Protein AF-A0A1S9BRW4-F1 (afdb_monomer_lite)

Radius of gyration: 18.47 Å; chains: 1; bounding box: 42×33×45 Å

pLDDT: mean 87.25, std 8.89, range [60.53, 95.38]

Structure (mmCIF, N/CA/C/O backbone):
data_AF-A0A1S9BRW4-F1
#
_entry.id   AF-A0A1S9BRW4-F1
#
loop_
_atom_site.group_PDB
_atom_site.id
_atom_site.type_symbol
_atom_site.label_atom_id
_atom_site.label_alt_id
_atom_site.label_comp_id
_atom_site.label_asym_id
_atom_site.label_entity_id
_atom_site.label_seq_id
_atom_site.pdbx_PDB_ins_code
_atom_site.Cartn_x
_atom_site.Cartn_y
_atom_site.Cartn_z
_atom_site.occupancy
_atom_site.B_iso_or_equiv
_atom_site.auth_seq_id
_atom_site.auth_comp_id
_atom_site.auth_asym_id
_atom_site.auth_atom_id
_atom_site.pdbx_PDB_model_num
ATOM 1 N N . MET A 1 1 ? -14.536 -9.542 3.298 1.00 83.62 1 MET A N 1
ATOM 2 C CA . MET A 1 1 ? -14.709 -10.975 3.641 1.00 83.62 1 MET A CA 1
ATOM 3 C C . MET A 1 1 ? -14.087 -11.230 5.009 1.00 83.62 1 MET A C 1
ATOM 5 O O . MET A 1 1 ? -13.096 -10.581 5.314 1.00 83.62 1 MET A O 1
ATOM 9 N N . ASP A 1 2 ? -14.686 -12.092 5.834 1.00 90.56 2 ASP A N 1
ATOM 10 C CA . ASP A 1 2 ? -14.202 -12.429 7.185 1.00 90.56 2 ASP A CA 1
ATOM 11 C C . ASP A 1 2 ? -13.550 -13.814 7.175 1.00 90.56 2 ASP A C 1
ATOM 13 O O . AS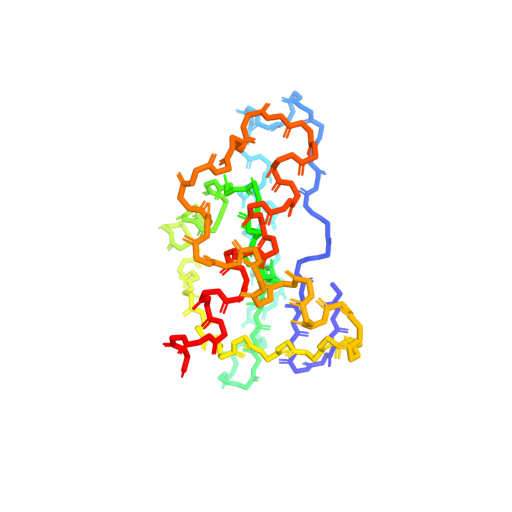P A 1 2 ? -14.167 -14.785 6.739 1.00 90.56 2 ASP A O 1
ATOM 17 N N . TYR A 1 3 ? -12.304 -13.883 7.633 1.00 91.56 3 TYR A N 1
ATOM 18 C CA . TYR A 1 3 ? -11.478 -15.088 7.656 1.00 91.56 3 TYR A CA 1
ATOM 19 C C . TYR A 1 3 ? -11.188 -15.565 9.090 1.00 91.56 3 TYR A C 1
ATOM 21 O O . TYR A 1 3 ? -10.286 -16.371 9.314 1.00 91.56 3 TYR A O 1
ATOM 29 N N . GLY A 1 4 ? -11.925 -15.059 10.084 1.00 91.50 4 GLY A N 1
ATOM 30 C CA . GLY A 1 4 ? -11.766 -15.406 11.496 1.00 91.50 4 GLY A CA 1
ATOM 31 C C . GLY A 1 4 ? -10.670 -14.590 12.181 1.00 91.50 4 GLY A C 1
ATOM 32 O O . GLY A 1 4 ? -10.967 -13.792 13.068 1.00 91.50 4 GLY A O 1
ATOM 33 N N . SER A 1 5 ? -9.413 -14.729 11.754 1.00 92.44 5 SER A N 1
ATOM 34 C CA . SER A 1 5 ? -8.295 -13.947 12.313 1.00 92.44 5 SER A CA 1
ATOM 35 C C . SER A 1 5 ? -8.153 -12.556 11.695 1.00 92.44 5 SER A C 1
ATOM 37 O O . SER A 1 5 ? -7.508 -11.687 12.272 1.00 92.44 5 SER A O 1
ATOM 39 N N . TYR A 1 6 ? -8.765 -12.311 10.538 1.00 94.19 6 TYR A N 1
ATOM 40 C CA . TYR A 1 6 ? -8.774 -10.994 9.915 1.00 94.19 6 TYR A CA 1
ATOM 41 C C . TYR A 1 6 ? -9.988 -10.786 9.017 1.00 94.19 6 TYR A C 1
ATOM 43 O O . TYR A 1 6 ? -10.631 -11.740 8.574 1.00 94.19 6 TYR A O 1
ATOM 51 N N . VAL A 1 7 ? -10.269 -9.521 8.715 1.00 93.75 7 VAL A N 1
ATOM 52 C CA . VAL A 1 7 ? -11.258 -9.113 7.714 1.00 93.75 7 VAL A CA 1
ATOM 53 C C . VAL A 1 7 ? -10.573 -8.310 6.617 1.00 93.75 7 VAL A C 1
ATOM 55 O O . VAL A 1 7 ? -9.733 -7.456 6.882 1.00 93.75 7 VAL A O 1
ATOM 58 N N . GLU A 1 8 ? -10.953 -8.574 5.374 1.00 90.75 8 GLU A N 1
ATOM 59 C CA . GLU A 1 8 ? -10.512 -7.818 4.201 1.00 90.75 8 GLU A CA 1
ATOM 60 C C . GLU A 1 8 ? -11.664 -6.966 3.650 1.00 90.75 8 GLU A C 1
ATOM 62 O O . GLU A 1 8 ? -12.790 -7.467 3.493 1.00 90.75 8 GLU A O 1
ATOM 67 N N . PHE A 1 9 ? -11.404 -5.700 3.314 1.00 87.62 9 PHE A N 1
ATOM 68 C CA . PHE A 1 9 ? -12.334 -4.896 2.521 1.00 87.62 9 PHE A CA 1
ATOM 69 C C . PHE A 1 9 ? -12.428 -5.483 1.110 1.00 87.62 9 PHE A C 1
ATOM 71 O O . PHE A 1 9 ? -11.519 -5.361 0.302 1.00 87.62 9 PHE A O 1
ATOM 78 N N . SER A 1 10 ? -13.538 -6.159 0.806 1.00 70.62 10 SER A N 1
ATOM 79 C CA . SER A 1 10 ? -13.689 -6.843 -0.482 1.00 70.62 10 SER A CA 1
ATOM 80 C C . SER A 1 10 ? -14.128 -5.900 -1.601 1.00 70.62 10 SER A C 1
ATOM 82 O O . SER A 1 10 ? -13.566 -5.940 -2.689 1.00 70.62 10 SER A O 1
ATOM 84 N N . ILE A 1 11 ? -15.144 -5.062 -1.363 1.00 68.56 11 ILE A N 1
ATOM 85 C CA . ILE A 1 11 ? -15.626 -4.054 -2.319 1.00 68.56 11 ILE A CA 1
ATOM 86 C C . ILE A 1 11 ? -16.234 -2.893 -1.527 1.00 68.56 11 ILE A C 1
ATOM 88 O O . ILE A 1 11 ? -17.247 -3.066 -0.855 1.00 68.56 11 ILE A O 1
ATOM 92 N N . LEU A 1 12 ? -15.644 -1.706 -1.652 1.00 70.50 12 LEU A N 1
ATOM 93 C CA . LEU A 1 12 ? -16.208 -0.438 -1.189 1.00 70.50 12 LEU A CA 1
ATOM 94 C C . LEU A 1 12 ? -16.556 0.394 -2.427 1.00 70.50 12 LEU A C 1
ATOM 96 O O . LEU A 1 12 ? -15.748 1.185 -2.902 1.00 70.50 12 LEU A O 1
ATOM 100 N N . ARG A 1 13 ? -17.726 0.138 -3.020 1.00 66.19 13 ARG A N 1
ATOM 101 C CA . ARG A 1 13 ? -18.237 0.915 -4.159 1.00 66.19 13 ARG A CA 1
ATOM 102 C C . ARG A 1 13 ? -19.502 1.646 -3.733 1.00 66.19 13 ARG A C 1
ATOM 104 O O . ARG A 1 13 ? -20.486 0.998 -3.383 1.00 66.19 13 ARG A O 1
ATOM 111 N N . GLY A 1 14 ? -19.464 2.973 -3.763 1.00 62.47 14 GLY A N 1
ATOM 112 C CA . GLY A 1 14 ? -20.647 3.827 -3.692 1.00 62.47 14 GLY A CA 1
ATOM 113 C C . GLY A 1 14 ? -21.108 4.263 -5.084 1.00 62.47 14 GLY A C 1
ATOM 114 O O . GLY A 1 14 ? -20.328 4.270 -6.034 1.00 62.47 14 GLY A O 1
ATOM 115 N N . GLU A 1 15 ? -22.380 4.640 -5.215 1.00 68.12 15 GLU A N 1
ATOM 116 C CA . GLU A 1 15 ? -22.847 5.400 -6.380 1.00 68.12 15 GLU A CA 1
ATOM 117 C C . GLU A 1 15 ? -22.241 6.814 -6.357 1.00 68.12 15 GLU A C 1
ATOM 119 O O . GLU A 1 15 ? -22.105 7.417 -5.288 1.00 68.12 15 GLU A O 1
ATOM 124 N N . SER A 1 16 ? -21.906 7.367 -7.528 1.00 61.66 16 SER A N 1
ATOM 125 C CA . SER A 1 16 ? -21.165 8.635 -7.665 1.00 61.66 16 SER A CA 1
ATOM 126 C C . SER A 1 16 ? -21.822 9.828 -6.957 1.00 61.66 16 SER A C 1
ATOM 128 O O . SER A 1 16 ? -21.136 10.710 -6.442 1.00 61.66 16 SER A O 1
ATOM 130 N N . ASP A 1 17 ? -23.154 9.855 -6.872 1.00 63.16 17 ASP A N 1
ATOM 131 C CA . ASP A 1 17 ? -23.889 10.927 -6.187 1.00 63.16 17 ASP A CA 1
ATOM 132 C C . ASP A 1 17 ? -23.815 10.829 -4.654 1.00 63.16 17 ASP A C 1
ATOM 134 O O . ASP A 1 17 ? -23.955 11.836 -3.951 1.00 63.16 17 ASP A O 1
ATOM 138 N N . ALA A 1 18 ? -23.540 9.639 -4.118 1.00 62.53 18 ALA A N 1
ATOM 139 C CA . ALA A 1 18 ? -23.348 9.408 -2.690 1.00 62.53 18 ALA A CA 1
ATOM 140 C C . ALA A 1 18 ? -21.896 9.651 -2.236 1.00 62.53 18 ALA A C 1
ATOM 142 O O . ALA A 1 18 ? -21.662 9.903 -1.051 1.00 62.53 18 ALA A O 1
ATOM 143 N N . GLU A 1 19 ? -20.922 9.652 -3.151 1.00 60.53 19 GLU A N 1
ATOM 144 C CA . GLU A 1 19 ? -19.515 9.951 -2.836 1.00 60.53 19 GLU A CA 1
ATOM 145 C C . GLU A 1 19 ? -19.345 11.360 -2.254 1.00 60.53 19 GLU A C 1
ATOM 147 O O . GLU A 1 19 ? -18.621 11.548 -1.275 1.00 60.53 19 GLU A O 1
ATOM 152 N N . LYS A 1 20 ? -20.112 12.335 -2.766 1.00 63.25 20 LYS A N 1
ATOM 153 C CA . LYS A 1 20 ? -20.159 13.715 -2.244 1.00 63.25 20 LYS A CA 1
ATOM 154 C C . LYS A 1 20 ? -20.667 13.807 -0.799 1.00 63.25 20 LYS A C 1
ATOM 156 O O . LYS A 1 20 ? -20.502 14.846 -0.167 1.00 63.25 20 LYS A O 1
ATOM 161 N N . LYS A 1 21 ? -21.281 12.741 -0.274 1.00 71.06 21 LYS A N 1
ATOM 162 C CA . LYS A 1 21 ? -21.797 12.644 1.101 1.00 71.06 21 LYS A CA 1
ATOM 163 C C . LYS A 1 21 ? -20.881 11.837 2.024 1.00 71.06 21 LYS A C 1
ATOM 165 O O . LYS A 1 21 ? -21.327 11.385 3.074 1.00 71.06 21 LYS A O 1
ATOM 170 N N . SER A 1 22 ? -19.620 11.626 1.642 1.00 76.00 22 SER A N 1
ATOM 171 C CA . SER A 1 22 ? -18.643 10.877 2.445 1.00 76.00 22 SER A CA 1
ATOM 172 C C . SER A 1 22 ? -19.097 9.447 2.765 1.00 76.00 22 SER A C 1
ATOM 174 O O . SER A 1 22 ? -18.789 8.915 3.832 1.00 76.00 22 SER A O 1
ATOM 176 N N . ILE A 1 23 ? -19.826 8.797 1.850 1.00 80.94 23 ILE A N 1
ATOM 177 C CA . ILE A 1 23 ? -20.391 7.464 2.098 1.00 80.94 23 ILE A CA 1
ATOM 178 C C . ILE A 1 23 ? -19.315 6.412 2.404 1.00 80.94 23 ILE A C 1
ATOM 180 O O . ILE A 1 23 ? -19.511 5.581 3.286 1.00 80.94 23 ILE A O 1
ATOM 184 N N . HIS A 1 24 ? -18.141 6.501 1.771 1.00 82.69 24 HIS A N 1
ATOM 185 C CA . HIS A 1 24 ? -17.005 5.625 2.075 1.00 82.69 24 HIS A CA 1
ATOM 186 C C . HIS A 1 24 ? -16.511 5.798 3.518 1.00 82.69 24 HIS A C 1
ATOM 188 O O . HIS A 1 24 ? -16.200 4.810 4.176 1.00 82.69 24 HIS A O 1
ATOM 194 N N . ALA A 1 25 ? -16.523 7.027 4.045 1.00 85.69 25 ALA A N 1
ATOM 195 C CA . ALA A 1 25 ? -16.183 7.299 5.440 1.00 85.69 25 ALA A CA 1
ATOM 196 C C . ALA A 1 25 ? -17.143 6.579 6.391 1.00 85.69 25 ALA A C 1
ATOM 198 O O . ALA A 1 25 ? -16.724 5.905 7.330 1.00 85.69 25 ALA A O 1
ATOM 199 N N . ALA A 1 26 ? -18.445 6.711 6.120 1.00 88.62 26 ALA A N 1
ATOM 200 C CA . ALA A 1 26 ? -19.490 6.094 6.920 1.00 88.62 26 ALA A CA 1
ATOM 201 C C . ALA A 1 26 ? -19.409 4.564 6.857 1.00 88.62 26 ALA A C 1
ATOM 203 O O . ALA A 1 26 ? -19.515 3.908 7.890 1.00 88.62 26 ALA A O 1
ATOM 204 N N . MET A 1 27 ? -19.168 3.993 5.673 1.00 89.00 27 MET A N 1
ATOM 205 C CA . MET A 1 27 ? -18.974 2.551 5.508 1.00 89.00 27 MET A CA 1
ATOM 206 C C . MET A 1 27 ? -17.796 2.050 6.345 1.00 89.00 27 MET A C 1
ATOM 208 O O . MET A 1 27 ? -17.974 1.129 7.140 1.00 89.00 27 MET A O 1
ATOM 212 N N . VAL A 1 28 ? -16.623 2.681 6.229 1.00 91.12 28 VAL A N 1
ATOM 213 C CA . VAL A 1 28 ? -15.437 2.292 7.007 1.00 91.12 28 VAL A CA 1
ATOM 214 C C . VAL A 1 28 ? -15.712 2.424 8.506 1.00 91.12 28 VAL A C 1
ATOM 216 O O . VAL A 1 28 ? -15.495 1.466 9.243 1.00 91.12 28 VAL A O 1
ATOM 219 N N . ALA A 1 29 ? -16.281 3.544 8.962 1.00 92.19 29 ALA A N 1
ATOM 220 C CA . ALA A 1 29 ? -16.620 3.749 10.371 1.00 92.19 29 ALA A CA 1
ATOM 221 C C . ALA A 1 29 ? -17.582 2.677 10.911 1.00 92.19 29 ALA A C 1
ATOM 223 O O . ALA A 1 29 ? -17.377 2.154 12.005 1.00 92.19 29 ALA A O 1
ATOM 224 N N . ARG A 1 30 ? -18.618 2.316 10.142 1.00 92.62 30 ARG A N 1
ATOM 225 C CA . ARG A 1 30 ? -19.571 1.265 10.528 1.00 92.62 30 ARG A CA 1
ATOM 226 C C . ARG A 1 30 ? -18.923 -0.114 10.566 1.00 92.62 30 ARG A C 1
ATOM 228 O O . ARG A 1 30 ? -19.249 -0.885 11.461 1.00 92.62 30 ARG A O 1
ATOM 235 N N . ILE A 1 31 ? -18.014 -0.421 9.639 1.00 92.94 31 ILE A N 1
ATOM 236 C CA . ILE A 1 31 ? -17.267 -1.684 9.661 1.00 92.94 31 ILE A CA 1
ATOM 237 C C . ILE A 1 31 ? -16.375 -1.748 10.907 1.00 92.94 31 ILE A C 1
ATOM 239 O O . ILE A 1 31 ? -16.378 -2.760 11.602 1.00 92.94 31 ILE A O 1
ATOM 243 N N . LEU A 1 32 ? -15.660 -0.667 11.230 1.00 93.94 32 LEU A N 1
ATOM 244 C CA . LEU A 1 32 ? -14.817 -0.608 12.427 1.00 93.94 32 LEU A CA 1
ATOM 245 C C . LEU A 1 32 ? -15.629 -0.773 13.718 1.00 93.94 32 LEU A C 1
ATOM 247 O O . LEU A 1 32 ? -15.231 -1.546 14.582 1.00 93.94 32 LEU A O 1
ATOM 251 N N . ASP A 1 33 ? -16.780 -0.103 13.831 1.00 94.81 33 ASP A N 1
ATOM 252 C CA . ASP A 1 33 ? -17.677 -0.246 14.987 1.00 94.81 33 ASP A CA 1
ATOM 253 C C . ASP A 1 33 ? -18.253 -1.666 15.097 1.00 94.81 33 ASP A C 1
ATOM 255 O O . ASP A 1 33 ? -18.342 -2.208 16.194 1.00 94.81 33 ASP A O 1
ATOM 259 N N . TYR A 1 34 ? -18.586 -2.305 13.969 1.00 94.62 34 TYR A N 1
ATOM 260 C CA . TYR A 1 34 ? -19.097 -3.678 13.950 1.00 94.62 34 TYR A CA 1
ATOM 261 C C . TYR A 1 34 ? -18.079 -4.703 14.474 1.00 94.62 34 TYR A C 1
ATOM 263 O O . TYR A 1 34 ? -18.454 -5.634 15.180 1.00 94.62 34 TYR A O 1
ATOM 271 N N . TYR A 1 35 ? -16.793 -4.539 14.151 1.00 94.31 35 TYR A N 1
ATOM 272 C CA . TYR A 1 35 ? -15.733 -5.465 14.572 1.00 94.31 35 TYR A CA 1
ATOM 273 C C . TYR A 1 35 ? -14.997 -5.034 15.849 1.00 94.31 35 TYR A C 1
ATOM 275 O O . TYR A 1 35 ? -14.037 -5.699 16.237 1.00 94.31 35 TYR A O 1
ATOM 283 N N . LYS A 1 36 ? -15.418 -3.953 16.519 1.00 93.81 36 LYS A N 1
ATOM 284 C CA . LYS A 1 36 ? -14.655 -3.352 17.627 1.00 93.81 36 LYS A CA 1
ATOM 285 C C . LYS A 1 36 ? -14.324 -4.331 18.754 1.00 93.81 36 LYS A C 1
ATOM 287 O O . LYS A 1 36 ? -13.207 -4.319 19.258 1.00 93.81 36 LYS A O 1
ATOM 292 N N . ASP A 1 37 ? -15.265 -5.215 19.086 1.00 95.19 37 ASP A N 1
ATOM 293 C CA . ASP A 1 37 ? -15.133 -6.169 20.191 1.00 95.19 37 ASP A CA 1
ATOM 294 C C . ASP A 1 37 ? -14.153 -7.308 19.866 1.00 95.19 37 ASP A C 1
ATOM 296 O O . ASP A 1 37 ? -13.771 -8.071 20.748 1.00 95.19 37 ASP A O 1
ATOM 300 N N . ARG A 1 38 ? -13.724 -7.424 18.602 1.00 94.62 38 ARG A N 1
ATOM 301 C CA . ARG A 1 38 ? -12.717 -8.394 18.162 1.00 94.62 38 ARG A CA 1
ATOM 302 C C . ARG A 1 38 ? -11.300 -7.842 18.181 1.00 94.62 38 ARG A C 1
ATOM 304 O O . ARG A 1 38 ? -10.385 -8.637 18.028 1.00 94.62 38 ARG A O 1
ATOM 311 N N . PHE A 1 39 ? -11.080 -6.536 18.362 1.00 91.25 39 PHE A N 1
ATOM 312 C CA . PHE A 1 39 ? -9.730 -5.962 18.427 1.00 91.25 39 PHE A CA 1
ATOM 313 C C . PHE A 1 39 ? -9.028 -6.289 19.756 1.00 91.25 39 PHE A C 1
ATOM 315 O O . PHE A 1 39 ? -8.811 -5.428 20.603 1.00 91.25 39 PHE A O 1
ATOM 322 N N . ASP A 1 40 ? -8.639 -7.550 19.910 1.00 90.19 40 ASP A N 1
ATOM 323 C CA . ASP A 1 40 ? -7.924 -8.105 21.064 1.00 90.19 40 ASP A CA 1
ATOM 324 C C . ASP A 1 40 ? -6.395 -8.176 20.863 1.00 90.19 40 ASP A C 1
ATOM 326 O O . ASP A 1 40 ? -5.663 -8.671 21.718 1.00 90.19 40 ASP A O 1
ATOM 330 N N . GLY A 1 41 ? -5.904 -7.676 19.724 1.00 88.94 41 GLY A N 1
ATOM 331 C CA . GLY A 1 41 ? -4.499 -7.726 19.312 1.00 88.94 41 GLY A CA 1
ATOM 332 C C . GLY A 1 41 ? -4.145 -8.907 18.403 1.00 88.94 41 GLY A C 1
ATOM 333 O O . GLY A 1 41 ? -3.092 -8.876 17.768 1.00 88.94 41 GLY A O 1
ATOM 334 N N . SER A 1 42 ? -5.019 -9.910 18.281 1.00 91.56 42 SER A N 1
ATOM 335 C CA . SER A 1 42 ? -4.868 -11.030 17.342 1.00 91.56 42 SER A CA 1
ATOM 336 C C . SER A 1 42 ? -5.644 -10.822 16.036 1.00 91.56 42 SER A C 1
ATOM 338 O O . SER A 1 42 ? -5.268 -11.363 14.994 1.00 91.56 42 SER A O 1
ATOM 340 N N . PHE A 1 43 ? -6.690 -9.996 16.084 1.00 95.38 43 PHE A N 1
ATOM 341 C CA . PHE A 1 43 ? -7.533 -9.654 14.946 1.00 95.38 43 PHE A CA 1
ATOM 342 C C . PHE A 1 43 ? -7.123 -8.341 14.271 1.00 95.38 43 PHE A C 1
ATOM 344 O O . PHE A 1 43 ? -6.787 -7.357 14.935 1.00 95.38 43 PHE A O 1
ATOM 351 N N . TYR A 1 44 ? -7.225 -8.287 12.942 1.00 94.25 44 TYR A N 1
ATOM 352 C CA . TYR A 1 44 ? -7.009 -7.059 12.178 1.00 94.25 44 TYR A CA 1
ATOM 353 C C . TYR A 1 44 ? -7.943 -6.933 10.974 1.00 94.25 44 TYR A C 1
ATOM 355 O O . TYR A 1 44 ? -8.499 -7.906 10.466 1.00 94.25 44 TYR A O 1
ATOM 363 N N . ILE A 1 45 ? -8.080 -5.702 10.488 1.00 94.81 45 ILE A N 1
ATOM 364 C CA . ILE A 1 45 ? -8.780 -5.389 9.243 1.00 94.81 45 ILE A CA 1
ATOM 365 C C . ILE A 1 45 ? -7.758 -4.861 8.242 1.00 94.81 45 ILE A C 1
ATOM 367 O O . ILE A 1 45 ? -6.891 -4.067 8.605 1.00 94.81 45 ILE A O 1
ATOM 371 N N . ASN A 1 46 ? -7.838 -5.307 6.991 1.00 92.81 46 ASN A N 1
ATOM 372 C CA . ASN A 1 46 ? -6.973 -4.839 5.915 1.00 92.81 46 ASN A CA 1
ATOM 373 C C . ASN A 1 46 ? -7.781 -4.445 4.669 1.00 92.81 46 ASN A C 1
ATOM 375 O O . ASN A 1 46 ? -8.860 -4.975 4.421 1.00 92.81 46 ASN A O 1
ATOM 379 N N . ASP A 1 47 ? -7.236 -3.514 3.891 1.00 90.38 47 ASP A N 1
ATOM 380 C CA . ASP A 1 47 ? -7.805 -3.015 2.628 1.00 90.38 47 ASP A CA 1
ATOM 381 C C . ASP A 1 47 ? -7.107 -3.636 1.399 1.00 90.38 47 ASP A C 1
ATOM 383 O O . ASP A 1 47 ? -7.052 -3.068 0.311 1.00 90.38 47 ASP A O 1
ATOM 387 N N . GLY A 1 48 ? -6.481 -4.800 1.578 1.00 88.06 48 GLY A N 1
ATOM 388 C CA . GLY A 1 48 ? -5.672 -5.423 0.541 1.00 88.06 48 GLY A CA 1
ATOM 389 C C . GLY A 1 48 ? -4.368 -4.669 0.246 1.00 88.06 48 GLY A C 1
ATOM 390 O O . GLY A 1 48 ? -3.759 -4.035 1.110 1.00 88.06 48 GLY A O 1
ATOM 391 N N . SER A 1 49 ? -3.883 -4.809 -0.991 1.00 86.38 49 SER A N 1
ATOM 392 C CA . SER A 1 49 ? -2.554 -4.344 -1.415 1.00 86.38 49 SER A CA 1
ATOM 393 C C . SER A 1 49 ? -2.606 -3.062 -2.240 1.00 86.38 49 SER A C 1
ATOM 395 O O . SER A 1 49 ? -3.528 -2.841 -3.024 1.00 86.38 49 SER A O 1
ATOM 397 N N . ARG A 1 50 ? -1.553 -2.240 -2.129 1.00 83.38 50 ARG A N 1
ATOM 398 C CA . ARG A 1 50 ? -1.411 -1.025 -2.941 1.00 83.38 50 ARG A CA 1
ATOM 399 C C . ARG A 1 50 ? -1.305 -1.375 -4.431 1.00 83.38 50 ARG A C 1
ATOM 401 O O . ARG A 1 50 ? -0.401 -2.124 -4.808 1.00 83.38 50 ARG A O 1
ATOM 408 N N . PRO A 1 51 ? -2.167 -0.820 -5.297 1.00 83.44 51 PRO A N 1
ATOM 409 C CA . PRO A 1 51 ? -2.034 -0.997 -6.738 1.00 83.44 51 PRO A CA 1
ATOM 410 C C . PRO A 1 51 ? -0.752 -0.331 -7.264 1.00 83.44 51 PRO A C 1
ATOM 412 O O . PRO A 1 51 ? -0.430 0.796 -6.902 1.00 83.44 51 PRO A O 1
ATOM 415 N N . ILE A 1 52 ? -0.046 -1.008 -8.176 1.00 85.19 52 ILE A N 1
ATOM 416 C CA . ILE A 1 52 ? 1.201 -0.500 -8.787 1.00 85.19 52 ILE A CA 1
ATOM 417 C C . ILE A 1 52 ? 0.939 0.523 -9.906 1.00 85.19 52 ILE A C 1
ATOM 419 O O . ILE A 1 52 ? 1.758 1.404 -10.142 1.00 85.19 52 ILE A O 1
ATOM 423 N N . ARG A 1 53 ? -0.184 0.400 -10.631 1.00 78.19 53 ARG A N 1
ATOM 424 C CA . ARG A 1 53 ? -0.487 1.217 -11.829 1.00 78.19 53 ARG A CA 1
ATOM 425 C C . ARG A 1 53 ? -1.428 2.394 -11.575 1.00 78.19 53 ARG A C 1
ATOM 427 O O . ARG A 1 53 ? -1.370 3.374 -12.307 1.00 78.19 53 ARG A O 1
ATOM 434 N N . HIS A 1 54 ? -2.294 2.293 -10.574 1.00 70.38 54 HIS A N 1
ATOM 435 C CA . HIS A 1 54 ? -3.288 3.314 -10.250 1.00 70.38 54 HIS A CA 1
ATOM 436 C C . HIS A 1 54 ? -3.190 3.634 -8.770 1.00 70.38 54 HIS A C 1
ATOM 438 O O . HIS A 1 54 ? -3.957 3.099 -7.978 1.00 70.38 54 HIS A O 1
ATOM 444 N N . GLU A 1 55 ? -2.218 4.458 -8.389 1.00 66.94 55 GLU A N 1
ATOM 445 C CA . GLU A 1 5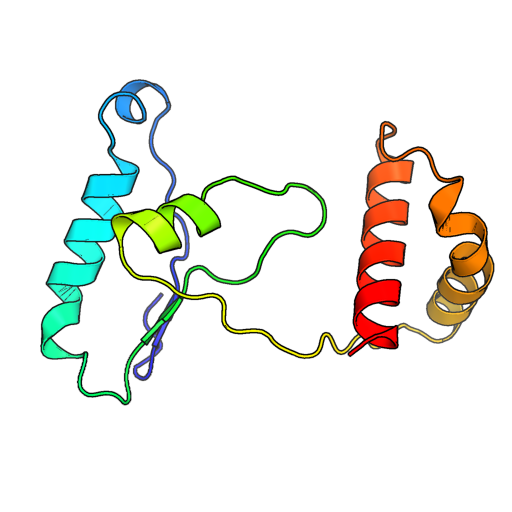5 ? -2.143 4.928 -7.010 1.00 66.94 55 GLU A CA 1
ATOM 446 C C . GLU A 1 55 ? -3.400 5.747 -6.703 1.00 66.94 55 GLU A C 1
ATOM 448 O O . GLU A 1 55 ? -3.673 6.763 -7.341 1.00 66.94 55 GLU A O 1
ATOM 453 N N . THR A 1 56 ? -4.201 5.269 -5.755 1.00 74.31 56 THR A N 1
ATOM 454 C CA . THR A 1 56 ? -5.357 5.999 -5.245 1.00 74.31 56 THR A CA 1
ATOM 455 C C . THR A 1 56 ? -4.981 6.647 -3.918 1.00 74.31 56 THR A C 1
ATOM 457 O O . THR A 1 56 ? -4.206 6.091 -3.139 1.00 74.31 56 THR A O 1
ATOM 460 N N . ALA A 1 57 ? -5.581 7.797 -3.615 1.00 81.25 57 ALA A N 1
ATOM 461 C CA . ALA A 1 57 ? -5.442 8.451 -2.311 1.00 81.25 57 ALA A CA 1
ATOM 462 C C . ALA A 1 57 ? -6.201 7.715 -1.183 1.00 81.25 57 ALA A C 1
ATOM 464 O O . ALA A 1 57 ? -6.316 8.229 -0.073 1.00 81.25 57 ALA A O 1
ATOM 465 N N . PHE A 1 58 ? -6.761 6.530 -1.457 1.00 83.69 58 PHE A N 1
ATOM 466 C CA . PHE A 1 58 ? -7.626 5.817 -0.521 1.00 83.69 58 PHE A CA 1
ATOM 467 C C . PHE A 1 58 ? -6.853 5.254 0.675 1.00 83.69 58 PHE A C 1
ATOM 469 O O . PHE A 1 58 ? -7.311 5.362 1.807 1.00 83.69 58 PHE A O 1
ATOM 476 N N . GLN A 1 59 ? -5.644 4.737 0.451 1.00 86.50 59 GLN A N 1
ATOM 477 C CA . GLN A 1 59 ? -4.801 4.258 1.550 1.00 86.50 59 GLN A CA 1
ATOM 478 C C . GLN A 1 59 ? -4.375 5.406 2.469 1.00 86.50 59 GLN A C 1
ATOM 480 O O . GLN A 1 59 ? -4.504 5.291 3.684 1.00 86.50 59 GLN A O 1
ATOM 485 N N . ASP A 1 60 ? -3.980 6.547 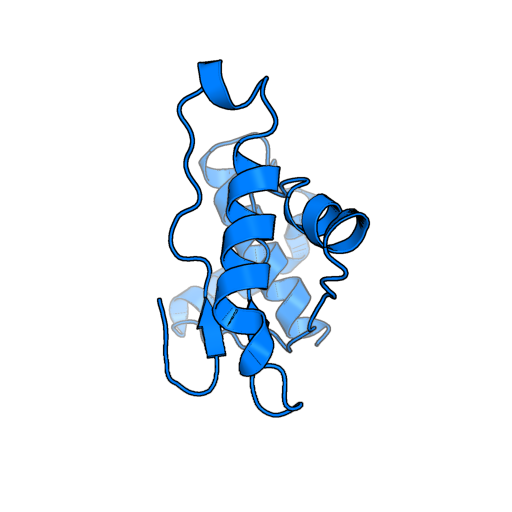1.898 1.00 88.69 60 ASP A N 1
ATOM 486 C CA . ASP A 1 60 ? -3.618 7.732 2.685 1.00 88.69 60 ASP A CA 1
ATOM 487 C C . ASP A 1 60 ? -4.835 8.285 3.455 1.00 88.69 60 ASP A C 1
ATOM 489 O O . ASP A 1 60 ? -4.713 8.777 4.578 1.00 88.69 60 ASP A O 1
ATOM 493 N N . TYR A 1 61 ? -6.033 8.166 2.876 1.00 89.06 61 TYR A N 1
ATOM 494 C CA . TYR A 1 61 ? -7.297 8.483 3.536 1.00 89.06 61 TYR A CA 1
ATOM 495 C C . TYR A 1 61 ? -7.568 7.564 4.742 1.00 89.06 61 TYR A C 1
ATOM 497 O O . TYR A 1 61 ? -7.901 8.057 5.822 1.00 89.06 61 TYR A O 1
ATOM 505 N N . LEU A 1 62 ? -7.369 6.249 4.599 1.00 91.88 62 LEU A N 1
ATOM 506 C CA . LEU A 1 62 ? -7.495 5.296 5.706 1.00 91.88 62 LEU A CA 1
ATOM 507 C C . LEU A 1 62 ? -6.477 5.565 6.822 1.00 91.88 62 LEU A C 1
ATOM 509 O O . LEU A 1 62 ? -6.841 5.549 7.999 1.00 91.88 62 LEU A O 1
ATOM 513 N N . GLU A 1 63 ? -5.222 5.854 6.471 1.00 93.06 63 GLU A N 1
ATOM 514 C CA . GLU A 1 63 ? -4.179 6.202 7.445 1.00 93.06 63 GLU A CA 1
ATOM 515 C C . GLU A 1 63 ? -4.551 7.470 8.225 1.00 93.06 63 GLU A C 1
ATOM 517 O O . GLU A 1 63 ? -4.487 7.492 9.454 1.00 93.06 63 GLU A O 1
ATOM 522 N N . LYS A 1 64 ? -5.010 8.512 7.522 1.00 92.88 64 LYS A N 1
ATOM 523 C CA . LYS A 1 64 ? -5.316 9.816 8.121 1.00 92.88 64 LYS A CA 1
ATOM 524 C C . LYS A 1 64 ? -6.548 9.810 9.026 1.00 92.88 64 LYS A C 1
ATOM 526 O O . LYS A 1 64 ? -6.537 10.489 10.050 1.00 92.88 64 LYS A O 1
ATOM 531 N N . TYR A 1 65 ? -7.622 9.126 8.630 1.00 92.19 65 TYR A N 1
ATOM 532 C CA . TYR A 1 65 ? -8.928 9.253 9.293 1.00 92.19 65 TYR A CA 1
ATOM 533 C C . TYR A 1 65 ? -9.330 8.039 10.132 1.00 92.19 65 TYR A C 1
ATOM 535 O O . TYR A 1 65 ? -10.182 8.174 11.006 1.00 92.19 65 TYR A O 1
ATOM 543 N N . PHE A 1 66 ? -8.729 6.872 9.891 1.00 93.12 66 PHE A N 1
ATOM 544 C CA . PHE A 1 66 ? -9.126 5.610 10.524 1.00 93.12 66 PHE A CA 1
ATOM 545 C C . PHE A 1 66 ? -7.973 4.891 11.228 1.00 93.12 66 PHE A C 1
ATOM 547 O O . PHE A 1 66 ? -8.132 3.746 11.646 1.00 93.12 66 PHE A O 1
ATOM 554 N N . CYS A 1 67 ? -6.821 5.556 11.370 1.00 91.62 67 CYS A N 1
ATOM 555 C CA . CYS A 1 67 ? -5.631 5.028 12.043 1.00 91.62 67 CYS A CA 1
ATOM 556 C C . CYS A 1 67 ? -5.114 3.712 11.441 1.00 91.62 67 CYS A C 1
ATOM 558 O O . CYS A 1 67 ? -4.473 2.914 12.129 1.00 91.62 67 CYS A O 1
ATOM 560 N N . PHE A 1 68 ? -5.377 3.477 10.152 1.00 94.50 68 PHE A N 1
ATOM 561 C CA . PHE A 1 68 ? -4.723 2.391 9.433 1.00 94.50 68 PHE A CA 1
ATOM 562 C C . PHE A 1 68 ? -3.223 2.677 9.346 1.00 94.50 68 PHE A C 1
ATOM 564 O O . PHE A 1 68 ? -2.767 3.812 9.480 1.00 94.50 68 PHE A O 1
ATOM 571 N N . ARG A 1 69 ? -2.443 1.628 9.102 1.00 93.75 69 ARG A N 1
ATOM 572 C CA . ARG A 1 69 ? -1.008 1.736 8.848 1.00 93.75 69 ARG A CA 1
ATOM 573 C C . ARG A 1 69 ? -0.626 0.869 7.664 1.00 93.75 69 ARG A C 1
ATOM 575 O O . ARG A 1 69 ? -1.197 -0.204 7.466 1.00 93.75 69 ARG A O 1
ATOM 582 N N . LYS A 1 70 ? 0.405 1.282 6.935 1.00 91.31 70 LYS A N 1
ATOM 583 C CA . LYS A 1 70 ? 1.043 0.428 5.930 1.00 91.31 70 LYS A CA 1
ATOM 584 C C . LYS A 1 70 ? 1.729 -0.763 6.614 1.00 91.31 70 LYS A C 1
ATOM 586 O O . LYS A 1 70 ? 2.535 -0.601 7.532 1.00 91.31 70 LYS A O 1
ATOM 591 N N . ALA A 1 71 ? 1.396 -1.970 6.168 1.00 91.38 71 ALA A N 1
ATOM 592 C CA . ALA A 1 71 ? 2.111 -3.196 6.503 1.00 91.38 71 ALA A CA 1
ATOM 593 C C . ALA A 1 71 ? 2.978 -3.576 5.299 1.00 91.38 71 ALA A C 1
ATOM 595 O O . ALA A 1 71 ? 2.475 -4.067 4.291 1.00 91.38 71 ALA A O 1
ATOM 596 N N . TYR A 1 72 ? 4.271 -3.261 5.376 1.00 88.62 72 TYR A N 1
ATOM 597 C CA . TYR A 1 72 ? 5.205 -3.518 4.284 1.00 88.62 72 TYR A CA 1
ATOM 598 C C . TYR A 1 72 ? 5.558 -5.005 4.215 1.00 88.62 72 TYR A C 1
ATOM 600 O O . TYR A 1 72 ? 5.889 -5.617 5.228 1.00 88.62 72 TYR A O 1
ATOM 608 N N . CYS A 1 73 ? 5.514 -5.557 3.005 1.00 88.44 73 CYS A N 1
ATOM 609 C CA . CYS A 1 73 ? 5.865 -6.941 2.708 1.00 88.44 73 CYS A CA 1
ATOM 610 C C . CYS A 1 73 ? 6.930 -6.975 1.609 1.00 88.44 73 CYS A C 1
ATOM 612 O O . CYS A 1 73 ? 6.938 -6.118 0.724 1.00 88.44 73 CYS A O 1
ATOM 614 N N . CYS A 1 74 ? 7.777 -8.002 1.624 1.00 89.44 74 CYS A N 1
ATOM 615 C CA . CYS A 1 74 ? 8.680 -8.287 0.514 1.00 89.44 74 CYS A CA 1
ATOM 616 C C . CYS A 1 74 ? 7.874 -8.864 -0.654 1.00 89.44 74 CYS A C 1
ATOM 618 O O . CYS A 1 74 ? 7.169 -9.868 -0.510 1.00 89.44 74 CYS A O 1
ATOM 620 N N . LEU A 1 75 ? 7.976 -8.235 -1.822 1.00 91.19 75 LEU A N 1
ATOM 621 C CA . LEU A 1 75 ? 7.301 -8.715 -3.021 1.00 91.19 75 LEU A CA 1
ATOM 622 C C . LEU A 1 75 ? 8.099 -9.879 -3.619 1.00 91.19 75 LEU A C 1
ATOM 624 O O . LEU A 1 75 ? 9.202 -9.682 -4.114 1.00 91.19 75 LEU A O 1
ATOM 628 N N . ASN A 1 76 ? 7.530 -11.085 -3.600 1.00 91.50 76 ASN A N 1
ATOM 629 C CA . ASN A 1 76 ? 8.151 -12.278 -4.175 1.00 91.50 76 ASN A CA 1
ATOM 630 C C . ASN A 1 76 ? 7.506 -12.631 -5.520 1.00 91.50 76 ASN A C 1
ATOM 632 O O . ASN A 1 76 ? 6.378 -13.127 -5.560 1.00 91.50 76 ASN A O 1
ATOM 636 N N . ILE A 1 77 ? 8.227 -12.405 -6.619 1.00 91.75 77 ILE A N 1
ATOM 637 C CA . ILE A 1 77 ? 7.740 -12.691 -7.972 1.00 91.75 77 ILE A CA 1
ATOM 638 C C . ILE A 1 77 ? 8.507 -13.868 -8.553 1.00 91.75 77 ILE A C 1
ATOM 640 O O . ILE A 1 77 ? 9.730 -13.844 -8.668 1.00 91.75 77 ILE A O 1
ATOM 644 N N . LYS A 1 78 ? 7.770 -14.890 -8.987 1.00 93.31 78 LYS A N 1
ATOM 645 C CA . LYS A 1 78 ? 8.320 -16.007 -9.755 1.00 93.31 78 LYS A CA 1
ATOM 646 C C . LYS A 1 78 ? 7.808 -15.930 -11.182 1.00 93.31 78 LYS A C 1
ATOM 648 O O . LYS A 1 78 ? 6.636 -16.188 -11.442 1.00 93.31 78 LYS A O 1
ATOM 653 N N . TYR A 1 79 ? 8.696 -15.579 -12.105 1.00 94.19 79 TYR A N 1
ATOM 654 C CA . TYR A 1 79 ? 8.386 -15.604 -13.529 1.00 94.19 79 TYR A CA 1
ATOM 655 C C . TYR A 1 79 ? 8.594 -16.997 -14.114 1.00 94.19 79 TYR A C 1
ATOM 657 O O . TYR A 1 79 ? 9.471 -17.748 -13.685 1.00 94.19 79 TYR A O 1
ATOM 665 N N . ARG A 1 80 ? 7.834 -17.299 -15.167 1.00 95.12 80 ARG A N 1
ATOM 666 C CA . ARG A 1 80 ? 8.169 -18.389 -16.087 1.00 95.12 80 ARG A CA 1
ATOM 667 C C . ARG A 1 80 ? 9.526 -18.098 -16.741 1.00 95.12 80 ARG A C 1
ATOM 669 O O . ARG A 1 80 ? 9.839 -16.935 -16.990 1.00 95.12 80 ARG A O 1
ATOM 676 N N . SER A 1 81 ? 10.332 -19.130 -16.995 1.00 92.00 81 SER A N 1
ATOM 677 C CA . SER A 1 81 ? 11.742 -18.986 -17.398 1.00 92.00 81 SER A CA 1
ATOM 678 C C . SER A 1 81 ? 11.958 -18.071 -18.610 1.00 92.00 81 SER A C 1
ATOM 680 O O . SER A 1 81 ? 12.828 -17.206 -18.585 1.00 92.00 81 SER A O 1
ATOM 682 N N . ASP A 1 82 ? 11.139 -18.223 -19.647 1.00 95.06 82 ASP A N 1
ATOM 683 C CA . ASP A 1 82 ? 11.140 -17.397 -20.859 1.00 95.06 82 ASP A CA 1
ATOM 684 C C . ASP A 1 82 ? 10.767 -15.935 -20.570 1.00 95.06 82 ASP A C 1
ATOM 686 O O . ASP A 1 82 ? 11.447 -15.005 -21.002 1.00 95.06 82 ASP A O 1
ATOM 690 N N . PHE A 1 83 ? 9.727 -15.718 -19.770 1.00 94.44 83 PHE A N 1
ATOM 691 C CA . PHE A 1 83 ? 9.271 -14.385 -19.400 1.00 94.44 83 PHE A CA 1
ATOM 692 C C . PHE A 1 83 ? 10.272 -13.661 -18.490 1.00 94.44 83 PHE A C 1
ATOM 694 O O . PHE A 1 83 ? 10.491 -12.460 -18.637 1.00 94.44 83 PHE A O 1
ATOM 701 N N . GLY A 1 84 ? 10.945 -14.388 -17.595 1.00 93.56 84 GLY A N 1
ATOM 702 C CA . GLY A 1 84 ? 11.998 -13.838 -16.744 1.00 93.56 84 GLY A CA 1
ATOM 703 C C . GLY A 1 84 ? 13.176 -13.274 -17.546 1.00 93.56 84 GLY A C 1
ATOM 704 O O . GLY A 1 84 ? 13.743 -12.248 -17.164 1.00 93.56 84 GLY A O 1
ATOM 705 N N . ILE A 1 85 ? 13.512 -13.889 -18.687 1.00 94.00 85 ILE A N 1
ATOM 706 C CA . ILE A 1 85 ? 14.525 -13.359 -19.613 1.00 94.00 85 ILE A CA 1
ATOM 707 C C . ILE A 1 85 ? 14.045 -12.034 -20.213 1.00 94.00 85 ILE A C 1
ATOM 709 O O . ILE A 1 85 ? 14.784 -11.051 -20.167 1.00 94.00 85 ILE A O 1
ATOM 713 N N . ILE A 1 86 ? 12.801 -11.979 -20.702 1.00 94.12 86 ILE A N 1
ATOM 714 C CA . ILE A 1 86 ? 12.202 -10.763 -21.279 1.00 94.12 86 ILE A CA 1
ATOM 715 C C . ILE A 1 86 ? 12.242 -9.612 -20.263 1.00 94.12 86 ILE A C 1
ATOM 717 O O . ILE A 1 86 ? 12.756 -8.534 -20.565 1.00 94.12 86 ILE A O 1
ATOM 721 N N . VAL A 1 87 ? 11.780 -9.846 -19.030 1.00 95.06 87 VAL A N 1
ATOM 722 C CA . VAL A 1 87 ? 11.799 -8.837 -17.957 1.00 95.06 87 VAL A CA 1
ATOM 723 C C . VAL A 1 87 ? 13.222 -8.351 -17.685 1.00 95.06 87 VAL A C 1
ATOM 725 O O . VAL A 1 87 ? 13.455 -7.146 -17.599 1.00 95.06 87 VAL A O 1
ATOM 728 N N . ARG A 1 88 ? 14.200 -9.262 -17.607 1.00 92.75 88 ARG A N 1
ATOM 729 C CA . ARG A 1 88 ? 15.599 -8.914 -17.325 1.00 92.75 88 ARG A CA 1
ATOM 730 C C . A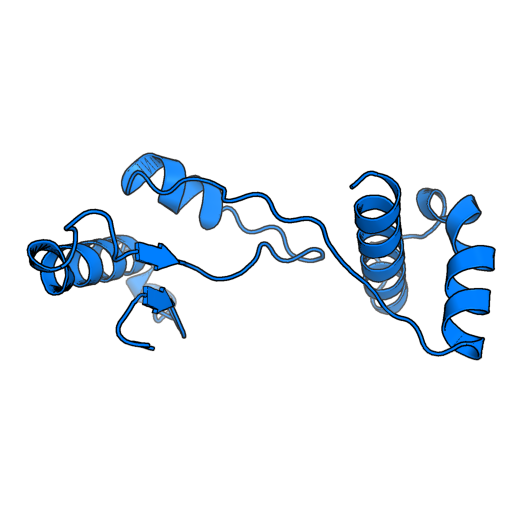RG A 1 88 ? 16.237 -8.078 -18.436 1.00 92.75 88 ARG A C 1
ATOM 732 O O . ARG A 1 88 ? 16.982 -7.155 -18.116 1.00 92.75 88 ARG A O 1
ATOM 739 N N . VAL A 1 89 ? 15.928 -8.372 -19.701 1.00 93.75 89 VAL A N 1
ATOM 740 C CA . VAL A 1 89 ? 16.401 -7.601 -20.864 1.00 93.75 89 VAL A CA 1
ATOM 741 C C . VAL A 1 89 ? 15.771 -6.208 -20.899 1.00 93.75 89 VAL A C 1
ATOM 743 O O . VAL A 1 89 ? 16.464 -5.234 -21.182 1.00 93.75 89 VAL A O 1
ATOM 746 N N . HIS A 1 90 ? 14.483 -6.082 -20.565 1.00 91.62 90 HIS A N 1
ATOM 747 C CA . HIS A 1 90 ? 13.789 -4.790 -20.564 1.00 91.62 90 HIS A CA 1
ATOM 748 C C . HIS A 1 90 ? 14.055 -3.933 -19.315 1.00 91.62 90 HIS A C 1
ATOM 750 O O . HIS A 1 90 ? 13.958 -2.708 -19.384 1.00 91.62 90 HIS A O 1
ATOM 756 N N . TYR A 1 91 ? 14.440 -4.534 -18.187 1.00 94.44 91 TYR A N 1
ATOM 757 C CA . TYR A 1 91 ? 14.730 -3.833 -16.931 1.00 94.44 91 TYR A CA 1
ATOM 758 C C . TYR A 1 91 ? 15.723 -2.652 -17.021 1.00 94.44 91 TYR A C 1
ATOM 760 O O . TYR A 1 91 ? 15.428 -1.597 -16.446 1.00 94.44 91 TYR A O 1
ATOM 768 N N . PRO A 1 92 ? 16.881 -2.737 -17.714 1.00 93.19 92 PRO A N 1
ATOM 769 C CA . PRO A 1 92 ? 17.774 -1.582 -17.865 1.00 93.19 92 PRO A CA 1
ATOM 770 C C . PRO A 1 92 ? 17.101 -0.406 -18.588 1.00 93.19 92 PRO A C 1
ATOM 772 O O . PRO A 1 92 ? 17.367 0.751 -18.265 1.00 93.19 92 PRO A O 1
ATOM 775 N N . PHE A 1 93 ? 16.163 -0.683 -19.495 1.00 92.00 93 PHE A N 1
ATOM 776 C CA . PHE A 1 93 ? 15.430 0.331 -20.252 1.00 92.00 93 PHE A CA 1
ATOM 777 C C . PHE A 1 93 ? 14.196 0.873 -19.519 1.00 92.00 93 PHE A C 1
ATOM 779 O O . PHE A 1 93 ? 13.494 1.713 -20.078 1.00 92.00 93 PHE A O 1
ATOM 786 N N . ARG A 1 94 ? 13.941 0.468 -18.264 1.00 89.81 94 ARG A N 1
ATOM 787 C CA . ARG A 1 94 ? 12.713 0.818 -17.520 1.00 89.81 94 ARG A CA 1
ATOM 788 C C . ARG A 1 94 ? 12.386 2.312 -17.476 1.00 89.81 94 ARG A C 1
ATOM 790 O O . ARG A 1 94 ? 11.221 2.676 -17.520 1.00 89.81 94 ARG A O 1
ATOM 797 N N . LYS A 1 95 ? 13.405 3.178 -17.440 1.00 87.50 95 LYS A N 1
ATOM 798 C CA . LYS A 1 95 ? 13.238 4.643 -17.401 1.00 87.50 95 LYS A CA 1
ATOM 799 C C . LYS A 1 95 ? 12.825 5.262 -18.744 1.00 87.50 95 LYS A C 1
ATOM 801 O O . LYS A 1 95 ? 12.391 6.404 -18.763 1.00 87.50 95 LYS A O 1
ATOM 806 N N . HIS A 1 96 ? 12.967 4.532 -19.850 1.00 87.56 96 HIS A N 1
ATOM 807 C CA . HIS A 1 96 ? 12.670 5.012 -21.204 1.00 87.56 96 HIS A CA 1
ATOM 808 C C . HIS A 1 96 ? 11.284 4.573 -21.701 1.00 87.56 96 HIS A C 1
ATOM 810 O O . HIS A 1 96 ? 10.888 4.914 -22.814 1.00 87.56 96 HIS A O 1
ATOM 816 N N . ILE A 1 97 ? 10.543 3.798 -20.903 1.00 86.06 97 ILE A N 1
ATOM 817 C CA . ILE A 1 97 ? 9.221 3.298 -21.278 1.00 86.06 97 ILE A CA 1
ATOM 818 C C . ILE A 1 97 ? 8.160 4.340 -20.930 1.00 86.06 97 ILE A C 1
ATOM 820 O O . ILE A 1 97 ? 8.003 4.740 -19.779 1.00 86.06 97 ILE A O 1
ATOM 824 N N . LYS A 1 98 ? 7.404 4.736 -21.953 1.00 82.81 98 LYS A N 1
ATOM 825 C CA . LYS A 1 98 ? 6.287 5.678 -21.872 1.00 82.81 98 LYS A CA 1
ATOM 826 C C . LYS A 1 98 ? 5.079 5.047 -21.183 1.00 82.81 98 LYS A C 1
ATOM 828 O O . LYS A 1 98 ? 4.337 4.275 -21.801 1.00 82.81 98 LYS A O 1
ATOM 833 N N . ALA A 1 99 ? 4.885 5.368 -19.907 1.00 80.31 99 ALA A N 1
ATOM 834 C CA . ALA A 1 99 ? 3.772 4.866 -19.103 1.00 80.31 99 ALA A CA 1
ATOM 835 C C . ALA A 1 99 ? 2.409 5.434 -19.542 1.00 80.31 99 ALA A C 1
ATOM 837 O O . ALA A 1 99 ? 1.379 4.892 -19.160 1.00 80.31 99 ALA A O 1
ATOM 838 N N . GLU A 1 100 ? 2.394 6.479 -20.369 1.00 79.62 100 GLU A N 1
ATOM 839 C CA . GLU A 1 100 ? 1.184 7.104 -20.912 1.00 79.62 100 GLU A CA 1
ATOM 840 C C . GLU A 1 100 ? 0.468 6.269 -21.990 1.00 79.62 100 GLU A C 1
ATOM 842 O O . GLU A 1 100 ? -0.678 6.548 -22.334 1.00 79.62 100 GLU A O 1
ATOM 847 N N . THR A 1 101 ? 1.111 5.224 -22.523 1.00 84.62 101 THR A N 1
ATOM 848 C CA . THR A 1 101 ? 0.485 4.311 -23.495 1.00 84.62 101 THR A CA 1
ATOM 849 C C . THR A 1 101 ? -0.143 3.104 -22.796 1.00 84.62 101 THR A C 1
ATOM 851 O O . THR A 1 101 ? 0.351 2.655 -21.763 1.00 84.62 101 THR A O 1
ATOM 854 N N . GLY A 1 102 ? -1.202 2.519 -23.372 1.00 84.31 102 GLY A N 1
ATOM 855 C CA . GLY A 1 102 ? -1.876 1.348 -22.790 1.00 84.31 102 GLY A CA 1
ATOM 856 C C . GLY A 1 102 ? -0.903 0.209 -22.459 1.00 84.31 102 GLY A C 1
ATOM 857 O O . GLY A 1 102 ? -0.778 -0.182 -21.298 1.00 84.31 102 GLY A O 1
ATOM 858 N N . ILE A 1 103 ? -0.133 -0.241 -23.454 1.00 87.38 103 ILE A N 1
ATOM 859 C CA . ILE A 1 103 ? 0.883 -1.295 -23.294 1.00 87.38 103 ILE A CA 1
ATOM 860 C C . ILE A 1 103 ? 2.056 -0.812 -22.427 1.00 87.38 103 ILE A C 1
ATOM 862 O O . ILE A 1 103 ? 2.504 -1.533 -21.536 1.00 87.38 103 ILE A O 1
ATOM 866 N N 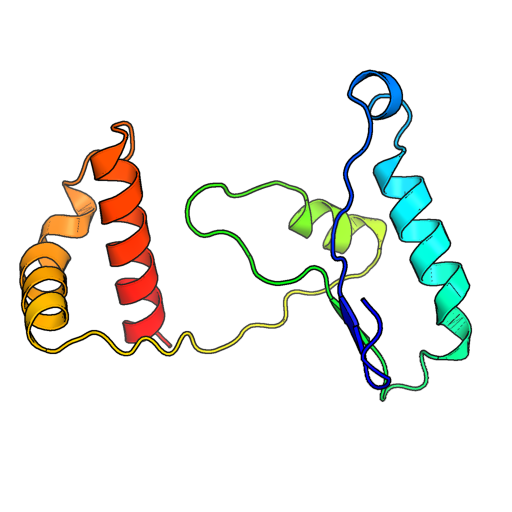. GLY A 1 104 ? 2.539 0.417 -22.629 1.00 88.06 104 GLY A N 1
ATOM 867 C CA . GLY A 1 104 ? 3.663 0.956 -21.862 1.00 88.06 104 GLY A CA 1
ATOM 868 C C . GLY A 1 104 ? 3.373 1.068 -20.365 1.00 88.06 104 GLY A C 1
ATOM 869 O O . GLY A 1 104 ? 4.248 0.772 -19.557 1.00 88.06 104 GLY A O 1
ATOM 870 N N . SER A 1 105 ? 2.133 1.374 -19.974 1.00 88.12 105 SER A N 1
ATOM 871 C CA . SER A 1 105 ? 1.701 1.369 -18.570 1.00 88.12 105 SER A CA 1
ATOM 872 C C . SER A 1 105 ? 1.743 -0.031 -17.939 1.00 88.12 105 SER A C 1
ATOM 874 O O . SER A 1 105 ? 2.066 -0.172 -16.759 1.00 88.12 105 SER A O 1
ATOM 876 N N . GLN A 1 106 ? 1.443 -1.084 -18.710 1.00 89.88 106 GLN A N 1
ATOM 877 C CA . GLN A 1 106 ? 1.527 -2.470 -18.243 1.00 89.88 106 GLN A CA 1
ATOM 878 C C . GLN A 1 106 ? 2.983 -2.899 -18.078 1.00 89.88 106 GLN A C 1
ATOM 880 O O . GLN A 1 106 ? 3.348 -3.429 -17.029 1.00 89.88 106 GLN A O 1
ATOM 885 N N . ILE A 1 107 ? 3.820 -2.619 -19.084 1.00 91.38 107 ILE A N 1
ATOM 886 C CA . ILE A 1 107 ? 5.254 -2.924 -19.041 1.00 91.38 107 ILE A CA 1
ATOM 887 C C . ILE A 1 107 ? 5.913 -2.173 -17.880 1.00 91.38 107 ILE A C 1
ATOM 889 O O . ILE A 1 107 ? 6.627 -2.782 -17.090 1.00 91.38 107 ILE A O 1
ATOM 893 N N . SER A 1 108 ? 5.630 -0.877 -17.725 1.00 91.75 108 SER A N 1
ATOM 8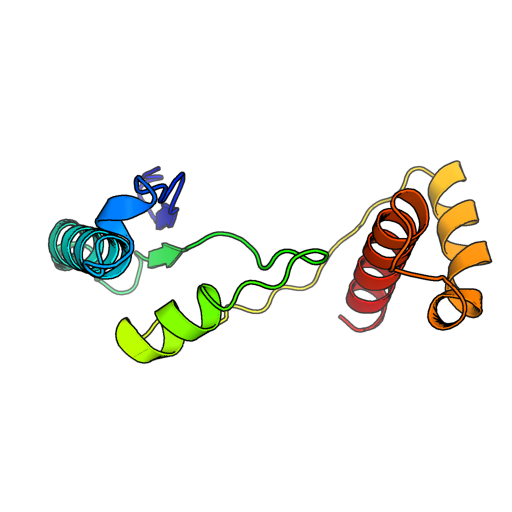94 C CA . SER A 1 108 ? 6.135 -0.070 -16.610 1.00 91.75 108 SER A CA 1
ATOM 895 C C . SER A 1 108 ? 5.719 -0.655 -15.257 1.00 91.75 108 SER A C 1
ATOM 897 O O . SER A 1 108 ? 6.557 -0.802 -14.371 1.00 91.75 108 SER A O 1
ATOM 899 N N . GLY A 1 109 ? 4.467 -1.110 -15.123 1.00 91.81 109 GLY A N 1
ATOM 900 C CA . GLY A 1 109 ? 4.001 -1.813 -13.927 1.00 91.81 109 GLY A CA 1
ATOM 901 C C . GLY A 1 109 ? 4.794 -3.091 -13.626 1.00 91.81 109 GLY A C 1
ATOM 902 O O . GLY A 1 109 ? 5.222 -3.288 -12.492 1.00 91.81 109 GLY A O 1
ATOM 903 N N . ILE A 1 110 ? 5.051 -3.932 -14.634 1.00 93.75 110 ILE A N 1
ATOM 904 C CA . ILE A 1 110 ? 5.858 -5.157 -14.478 1.00 93.75 110 ILE A CA 1
ATOM 905 C C . ILE A 1 110 ? 7.291 -4.823 -14.058 1.00 93.75 110 ILE A C 1
ATOM 907 O O . ILE A 1 110 ? 7.811 -5.407 -13.111 1.00 93.75 110 ILE A O 1
ATOM 911 N N . LEU A 1 111 ? 7.922 -3.847 -14.712 1.00 93.88 111 LEU A N 1
ATOM 912 C CA . LEU A 1 111 ? 9.284 -3.433 -14.374 1.00 93.88 111 LEU A CA 1
ATOM 913 C C . LEU A 1 111 ? 9.367 -2.758 -12.999 1.00 93.88 111 LEU A C 1
ATOM 915 O O . LEU A 1 111 ? 10.398 -2.860 -12.336 1.00 93.88 111 LEU A O 1
ATOM 919 N N . LYS A 1 112 ? 8.291 -2.105 -12.545 1.00 92.62 112 LYS A N 1
ATOM 920 C CA . LYS A 1 112 ? 8.204 -1.551 -11.192 1.00 92.62 112 LYS A CA 1
ATOM 921 C C . LYS A 1 112 ? 8.097 -2.648 -10.138 1.00 92.62 112 LYS A C 1
ATOM 923 O O . LYS A 1 112 ? 8.768 -2.569 -9.115 1.00 92.62 112 LYS A O 1
ATOM 928 N N . MET A 1 113 ? 7.298 -3.680 -10.398 1.00 92.94 113 MET A N 1
ATOM 929 C CA . MET A 1 113 ? 7.230 -4.867 -9.544 1.00 92.94 113 MET A CA 1
ATOM 930 C C . MET A 1 113 ? 8.592 -5.580 -9.466 1.00 92.94 113 MET A C 1
ATOM 932 O O . MET A 1 113 ? 9.038 -5.930 -8.376 1.00 92.94 113 MET A O 1
ATOM 936 N N . GLU A 1 114 ? 9.297 -5.709 -10.593 1.00 94.75 114 GLU A N 1
ATOM 937 C CA . GLU A 1 114 ? 10.673 -6.226 -10.632 1.00 94.75 114 GLU A CA 1
ATOM 938 C C . GLU A 1 114 ? 11.642 -5.374 -9.795 1.00 94.75 114 GLU A C 1
ATOM 940 O O . GLU A 1 114 ? 12.465 -5.911 -9.057 1.00 94.75 114 GLU A O 1
ATOM 945 N N . GLU A 1 115 ? 11.544 -4.045 -9.877 1.00 93.12 115 GLU A N 1
ATOM 946 C CA . GLU A 1 115 ? 12.359 -3.130 -9.068 1.00 93.12 115 GLU A CA 1
ATOM 947 C C . GLU A 1 115 ? 12.096 -3.310 -7.565 1.00 93.12 115 GLU A C 1
ATOM 949 O O . GLU A 1 115 ? 13.046 -3.357 -6.787 1.00 93.12 115 GLU A O 1
ATOM 954 N N . LEU A 1 116 ? 10.832 -3.466 -7.153 1.00 91.75 116 LEU A N 1
ATOM 955 C CA . LEU A 1 116 ? 10.475 -3.741 -5.757 1.00 91.75 116 LEU A CA 1
ATOM 956 C C . LEU A 1 116 ? 11.052 -5.077 -5.276 1.00 91.75 116 LEU A C 1
ATOM 958 O O . LEU A 1 116 ? 11.626 -5.125 -4.194 1.00 91.75 116 LEU A O 1
ATOM 962 N N . CYS A 1 117 ? 10.963 -6.134 -6.088 1.00 92.69 117 CYS A N 1
ATOM 963 C CA . CYS A 1 117 ? 11.505 -7.454 -5.755 1.00 92.69 117 CYS A CA 1
ATOM 964 C C . CYS A 1 117 ? 13.036 -7.444 -5.597 1.00 92.69 117 CYS A C 1
ATOM 966 O O . CYS A 1 117 ? 13.567 -8.167 -4.761 1.00 92.69 117 CYS A O 1
ATOM 968 N N . ARG A 1 118 ? 13.758 -6.633 -6.385 1.00 90.31 118 ARG A N 1
ATOM 969 C CA . ARG A 1 118 ? 15.229 -6.522 -6.310 1.00 90.31 118 ARG A CA 1
ATOM 970 C C . ARG A 1 118 ? 15.736 -5.698 -5.129 1.00 90.31 118 ARG A C 1
ATOM 972 O O . ARG A 1 118 ? 16.892 -5.858 -4.755 1.00 90.31 118 ARG A O 1
ATOM 979 N N . ASN A 1 119 ? 14.902 -4.802 -4.606 1.00 86.19 119 ASN A N 1
ATOM 980 C CA . ASN A 1 119 ? 15.237 -3.900 -3.503 1.00 86.19 119 ASN A CA 1
ATOM 981 C C . ASN A 1 119 ? 14.640 -4.351 -2.153 1.00 86.19 119 ASN A C 1
ATOM 983 O O . ASN A 1 119 ? 14.746 -3.601 -1.182 1.00 86.19 119 ASN A O 1
ATOM 987 N N . SER A 1 120 ? 13.953 -5.501 -2.122 1.00 79.25 120 SER A N 1
ATOM 988 C CA . SER A 1 120 ? 13.347 -6.095 -0.919 1.00 79.25 120 SER A CA 1
ATOM 989 C C . SER A 1 120 ? 14.341 -6.906 -0.095 1.00 79.25 120 SER A C 1
ATOM 991 O O . SER A 1 120 ? 15.393 -7.299 -0.647 1.00 79.25 120 SER A O 1
#

Foldseek 3Di:
DDPPQEAEPPDDDDDPVCVVVVVSVVVVVVVCVVCVVVPPVRYYYYHDDQQLLDGDCVQVVCCVRVVDDDDDDQQDDDDDPVVVVVLVVCLVVLVVQDCVDPVSVVNNSSSVSVVSNVVD

Sequence (120 aa):
MDYGSYVEFSILRGESDAEKKSIHAAMVARILDYYKDRFDGSFYINDGSRPIRHETAFQDYLEKYFCFRKAYCCLNIKYRSDFGIIVRVHYPFRKHIKAETGIGSQISGILKMEELCRNS

Secondary structure (DSSP, 8-state):
-B-SSEEE-------HHHHTTTHHHHHHHHHHHHTGGG-SSS-EEE--PPPSSS--THHHHHHHHH--------------HHHHHHHHHHGGGGGGS-TTSHHHHHHHHHHHHHHHHH--